Protein AF-A0AAJ1B174-F1 (afdb_monomer_lite)

Sequence (72 aa):
AICFGLVDFTTVANAPLFAIPNFSTPKFDINAILMILPVLIVITSENIGQQIVTGKIIGKNLLEDPGLHRSL

Radius of gyration: 21.03 Å; chains: 1; bounding box: 37×39×51 Å

pLDDT: mean 89.71, std 5.66, range [71.44, 96.0]

Structure (mmCIF, N/CA/C/O backbone):
data_AF-A0AAJ1B174-F1
#
_entry.id   AF-A0AAJ1B174-F1
#
loop_
_atom_site.group_PDB
_atom_site.id
_atom_site.type_symbol
_atom_site.label_atom_id
_atom_site.label_alt_id
_atom_site.label_comp_id
_atom_site.label_asym_id
_atom_site.label_entity_id
_atom_site.label_seq_id
_atom_site.pdbx_PDB_ins_code
_atom_site.Cartn_x
_atom_site.Cartn_y
_atom_site.Cartn_z
_atom_site.occupancy
_atom_site.B_iso_or_equiv
_atom_site.auth_seq_id
_atom_site.auth_comp_id
_atom_site.auth_asym_id
_atom_site.auth_atom_id
_atom_site.pdbx_PDB_model_num
ATOM 1 N N . ALA A 1 1 ? -9.546 -16.540 -28.441 1.00 73.50 1 ALA A N 1
ATOM 2 C CA . ALA A 1 1 ? -8.270 -15.802 -28.339 1.00 73.50 1 ALA A CA 1
ATOM 3 C C . ALA A 1 1 ? -7.064 -16.725 -28.524 1.00 73.50 1 ALA A C 1
ATOM 5 O O . ALA A 1 1 ? -6.349 -16.545 -29.497 1.00 73.50 1 ALA A O 1
ATOM 6 N N . ILE A 1 2 ? -6.886 -17.749 -27.676 1.00 80.06 2 ILE A N 1
ATOM 7 C CA . ILE A 1 2 ? -5.744 -18.687 -27.748 1.00 80.06 2 ILE A CA 1
ATOM 8 C C . ILE A 1 2 ? -5.720 -19.467 -29.075 1.00 80.06 2 ILE A C 1
ATOM 10 O O . ILE A 1 2 ? -4.748 -19.383 -29.814 1.00 80.06 2 ILE A O 1
ATOM 14 N N . CYS A 1 3 ? -6.826 -20.121 -29.452 1.00 82.00 3 CYS A N 1
ATOM 15 C CA . CYS A 1 3 ? -6.917 -20.865 -30.722 1.00 82.00 3 CYS A CA 1
ATOM 16 C C . CYS A 1 3 ? -6.880 -19.976 -31.981 1.00 82.00 3 CYS A C 1
ATOM 18 O O . CYS A 1 3 ? -6.777 -20.491 -33.085 1.00 82.00 3 CYS A O 1
ATOM 20 N N . PHE A 1 4 ? -6.981 -18.654 -31.814 1.00 86.75 4 PHE A N 1
ATOM 21 C CA . PHE A 1 4 ? -6.913 -17.669 -32.898 1.00 86.75 4 PHE A CA 1
ATOM 22 C C . PHE A 1 4 ? -5.544 -16.963 -32.952 1.00 86.75 4 PHE A C 1
ATOM 24 O O . PHE A 1 4 ? -5.404 -15.983 -33.675 1.00 86.75 4 PHE A O 1
ATOM 31 N N . GLY A 1 5 ? -4.551 -17.416 -32.171 1.00 83.19 5 GLY A N 1
ATOM 32 C CA . GLY A 1 5 ? -3.187 -16.870 -32.188 1.00 83.19 5 GLY A CA 1
ATOM 33 C C . GLY A 1 5 ? -3.044 -15.453 -31.621 1.00 83.19 5 GLY A C 1
ATOM 34 O O . GLY A 1 5 ? -2.019 -14.817 -31.822 1.00 83.19 5 GLY A O 1
ATOM 35 N N . LEU A 1 6 ? -4.057 -14.947 -30.911 1.00 87.38 6 LEU A N 1
ATOM 36 C CA . LEU A 1 6 ? -4.079 -13.577 -30.377 1.00 87.38 6 LEU A CA 1
ATOM 37 C C . LEU A 1 6 ? -3.364 -13.432 -29.022 1.00 87.38 6 LEU A C 1
ATOM 39 O O . LEU A 1 6 ? -3.371 -12.349 -28.446 1.00 87.38 6 LEU A O 1
ATOM 43 N N . VAL A 1 7 ? -2.816 -14.520 -28.472 1.00 88.06 7 VAL A N 1
ATOM 44 C CA . VAL A 1 7 ? -2.154 -14.534 -27.160 1.00 88.06 7 VAL A CA 1
ATOM 45 C C . VAL A 1 7 ? -0.682 -14.879 -27.352 1.00 88.06 7 VAL A C 1
ATOM 47 O O . VAL A 1 7 ? -0.368 -15.977 -27.809 1.00 88.06 7 VAL A O 1
ATOM 50 N N . ASP A 1 8 ? 0.201 -13.948 -26.991 1.00 89.06 8 ASP A N 1
ATOM 51 C CA . ASP A 1 8 ? 1.649 -14.153 -26.984 1.00 89.06 8 ASP A CA 1
ATOM 52 C C . ASP A 1 8 ? 2.105 -14.682 -25.616 1.00 89.06 8 ASP A C 1
ATOM 54 O O . ASP A 1 8 ? 1.966 -14.013 -24.592 1.00 89.06 8 ASP A O 1
ATOM 58 N N . PHE A 1 9 ? 2.645 -15.901 -25.608 1.00 91.69 9 PHE A N 1
ATOM 59 C CA . PHE A 1 9 ? 3.157 -16.571 -24.410 1.00 91.69 9 PHE A CA 1
ATOM 60 C C . PHE A 1 9 ? 4.678 -16.451 -24.255 1.00 91.69 9 PHE A C 1
ATOM 62 O O . PHE A 1 9 ? 5.238 -17.027 -23.324 1.00 91.69 9 PHE A O 1
ATOM 69 N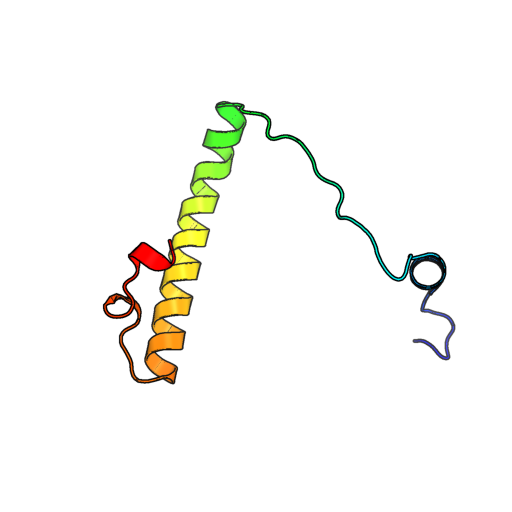 N . THR A 1 10 ? 5.361 -15.704 -25.126 1.00 92.19 10 THR A N 1
ATOM 70 C CA . THR A 1 10 ? 6.827 -15.579 -25.126 1.00 92.19 10 THR A CA 1
ATOM 71 C C . THR A 1 10 ? 7.363 -15.075 -23.784 1.00 92.19 10 THR A C 1
ATOM 73 O O . THR A 1 10 ? 8.375 -15.569 -23.292 1.00 92.19 10 THR A O 1
ATOM 76 N N . THR A 1 11 ? 6.677 -14.132 -23.139 1.00 89.69 11 THR A N 1
ATOM 77 C CA . THR A 1 11 ? 7.070 -13.602 -21.822 1.00 89.69 11 THR A CA 1
ATOM 78 C C . THR A 1 11 ? 6.910 -14.625 -20.702 1.00 89.69 11 THR A C 1
ATOM 80 O O . THR A 1 11 ? 7.753 -14.686 -19.815 1.00 89.69 11 THR A O 1
ATOM 83 N N . VAL A 1 12 ? 5.871 -15.461 -20.761 1.00 90.56 12 VAL A N 1
ATOM 84 C CA . VAL A 1 12 ? 5.618 -16.529 -19.783 1.00 90.56 12 VAL A CA 1
ATOM 85 C C . VAL A 1 12 ? 6.613 -17.673 -19.964 1.00 90.56 12 VAL A C 1
ATOM 87 O O . VAL A 1 12 ? 7.147 -18.176 -18.983 1.00 90.56 12 VAL A O 1
ATOM 90 N N . ALA A 1 13 ? 6.906 -18.052 -21.211 1.00 91.25 13 ALA A N 1
ATOM 91 C CA . ALA A 1 13 ? 7.863 -19.111 -21.528 1.00 91.25 13 ALA A CA 1
ATOM 92 C C . ALA A 1 13 ? 9.299 -18.756 -21.105 1.00 91.25 13 ALA A C 1
ATOM 94 O O . ALA A 1 13 ? 10.060 -19.640 -20.721 1.00 91.25 13 ALA A O 1
ATOM 95 N N . ASN A 1 14 ? 9.659 -17.470 -21.163 1.00 92.75 14 ASN A N 1
ATOM 96 C CA . ASN A 1 14 ? 10.976 -16.971 -20.761 1.00 92.75 14 ASN A CA 1
ATOM 97 C C . ASN A 1 14 ? 11.047 -16.533 -19.288 1.00 92.75 14 ASN A C 1
ATOM 99 O O . ASN A 1 14 ? 12.129 -16.193 -18.806 1.00 92.75 14 ASN A O 1
ATOM 103 N N . ALA A 1 15 ? 9.922 -16.505 -18.570 1.00 91.75 15 ALA A N 1
ATOM 104 C CA . ALA A 1 15 ? 9.915 -16.147 -17.161 1.00 91.75 15 ALA A CA 1
ATOM 105 C C . ALA A 1 15 ? 10.511 -17.290 -16.319 1.00 91.75 15 ALA A C 1
ATOM 107 O O . ALA A 1 15 ? 10.174 -18.459 -16.524 1.00 91.75 15 ALA A O 1
ATOM 108 N N . PRO A 1 16 ? 11.381 -16.989 -15.344 1.00 91.56 16 PRO A N 1
ATOM 109 C CA . PRO A 1 16 ? 11.882 -18.003 -14.428 1.00 91.56 16 PRO A CA 1
ATOM 110 C C . PRO A 1 16 ? 10.764 -18.486 -13.489 1.00 91.56 16 PRO A C 1
ATOM 112 O O . PRO A 1 16 ? 9.888 -17.715 -13.101 1.00 91.56 16 PRO A O 1
ATOM 115 N N . LEU A 1 17 ? 10.833 -19.751 -13.054 1.00 90.75 17 LEU A N 1
ATOM 116 C CA . LEU A 1 17 ? 9.894 -20.308 -12.063 1.00 90.75 17 LEU A CA 1
ATOM 117 C C . LEU A 1 17 ? 10.000 -19.620 -10.692 1.00 90.75 17 LEU A C 1
ATOM 119 O O . LEU A 1 17 ? 9.017 -19.549 -9.960 1.00 90.75 17 LEU A O 1
ATOM 123 N N . PHE A 1 18 ? 11.184 -19.100 -10.357 1.00 92.94 18 PHE A N 1
ATOM 124 C CA . PHE A 1 18 ? 11.435 -18.318 -9.152 1.00 92.94 18 PHE A CA 1
ATOM 125 C C . PHE A 1 18 ? 12.207 -17.054 -9.522 1.00 92.94 18 PHE A C 1
ATOM 127 O O . PHE A 1 18 ? 13.253 -17.127 -10.166 1.00 92.94 18 PHE A O 1
ATOM 134 N N . ALA A 1 19 ? 11.708 -15.899 -9.091 1.00 91.94 19 ALA A N 1
ATOM 135 C CA 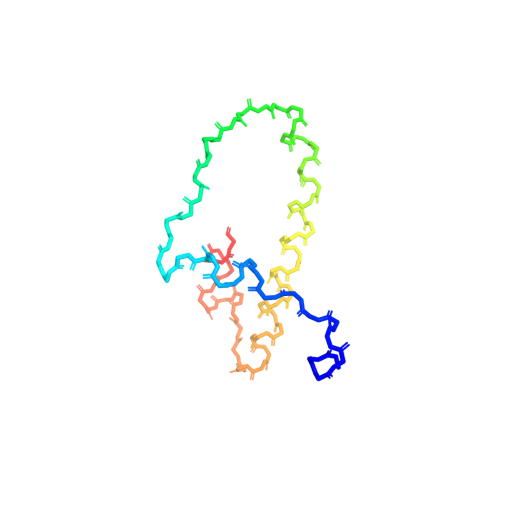. ALA A 1 19 ? 12.375 -14.616 -9.250 1.00 91.94 19 ALA A CA 1
ATOM 136 C C . ALA A 1 19 ? 12.388 -13.877 -7.918 1.00 91.94 19 ALA A C 1
ATOM 138 O O . ALA A 1 19 ? 11.400 -13.872 -7.182 1.00 91.94 19 ALA A O 1
ATOM 139 N N . ILE A 1 20 ? 13.505 -13.220 -7.636 1.00 92.69 20 ILE A N 1
ATOM 140 C CA . ILE A 1 20 ? 13.568 -12.239 -6.561 1.00 92.69 20 ILE A CA 1
ATOM 141 C C . ILE A 1 20 ? 13.014 -10.920 -7.122 1.00 92.69 20 ILE A C 1
ATOM 143 O O . ILE A 1 20 ? 13.396 -10.540 -8.233 1.00 92.69 20 ILE A O 1
ATOM 147 N N . PRO A 1 21 ? 12.118 -10.219 -6.403 1.00 91.88 21 PRO A N 1
ATOM 148 C CA . PRO A 1 21 ? 11.616 -8.923 -6.842 1.00 91.88 21 PRO A CA 1
ATOM 149 C C . PRO A 1 21 ? 12.743 -7.905 -7.041 1.00 91.88 21 PRO A C 1
ATOM 151 O O . PRO A 1 21 ? 13.752 -7.924 -6.337 1.00 91.88 21 PRO A O 1
ATOM 154 N N . ASN A 1 22 ? 12.555 -6.975 -7.976 1.00 92.19 22 ASN A N 1
ATOM 155 C CA . ASN A 1 22 ? 13.468 -5.848 -8.126 1.00 92.19 22 ASN A CA 1
ATOM 156 C C . ASN A 1 22 ? 13.269 -4.880 -6.957 1.00 92.19 22 ASN A C 1
ATOM 158 O O . ASN A 1 22 ? 12.224 -4.240 -6.846 1.00 92.19 22 ASN A O 1
ATOM 162 N N . PHE A 1 23 ? 14.275 -4.769 -6.094 1.00 94.62 23 PHE A N 1
ATOM 163 C CA . PHE A 1 23 ? 14.268 -3.823 -4.987 1.00 94.62 23 PHE A CA 1
ATOM 164 C C . PHE A 1 23 ? 14.879 -2.491 -5.422 1.00 94.62 23 PHE A C 1
ATOM 166 O O . PHE A 1 23 ? 15.943 -2.448 -6.037 1.00 94.62 23 PHE A O 1
ATOM 173 N N . SER A 1 24 ? 14.222 -1.395 -5.059 1.00 94.56 24 SER A N 1
ATOM 174 C CA . SER A 1 24 ? 14.724 -0.033 -5.235 1.00 94.56 24 SER A CA 1
ATOM 175 C C . SER A 1 24 ? 14.894 0.637 -3.878 1.00 94.56 24 SER A C 1
ATOM 177 O O . SER A 1 24 ? 14.089 0.423 -2.970 1.00 94.56 24 SER A O 1
ATOM 179 N N . THR A 1 25 ? 15.916 1.477 -3.736 1.00 94.56 25 THR A N 1
ATOM 180 C CA . THR A 1 25 ? 16.122 2.250 -2.509 1.00 94.56 25 THR A CA 1
ATOM 181 C C . THR A 1 25 ? 15.139 3.422 -2.421 1.00 94.56 25 THR A C 1
ATOM 183 O O . THR A 1 25 ? 14.790 4.018 -3.445 1.00 94.56 25 THR A O 1
ATOM 186 N N . PRO A 1 26 ? 14.677 3.784 -1.210 1.00 92.19 26 PRO A N 1
ATOM 187 C CA . PRO A 1 26 ? 13.818 4.946 -1.035 1.00 92.19 26 PRO A CA 1
ATOM 188 C C . PRO A 1 26 ? 14.616 6.237 -1.251 1.00 92.19 26 PRO A C 1
ATOM 190 O O . PRO A 1 26 ? 15.734 6.385 -0.752 1.00 92.19 26 PRO A O 1
ATOM 193 N N . LYS A 1 27 ? 14.019 7.200 -1.961 1.00 93.44 27 LYS A N 1
ATOM 194 C CA . LYS A 1 27 ? 14.539 8.565 -2.098 1.00 93.44 27 LYS A CA 1
ATOM 195 C C . LYS A 1 27 ? 13.585 9.535 -1.407 1.00 93.44 27 LYS A C 1
ATOM 197 O O . LYS A 1 27 ? 12.401 9.564 -1.725 1.00 93.44 27 LYS A O 1
ATOM 202 N N . PHE A 1 28 ? 14.113 10.338 -0.488 1.00 93.06 28 PHE A N 1
ATOM 203 C CA . PHE A 1 28 ? 13.332 11.328 0.250 1.00 93.06 28 PHE A CA 1
ATOM 204 C C . PHE A 1 28 ? 13.373 12.678 -0.467 1.00 93.06 28 PHE A C 1
ATOM 206 O O . PHE A 1 28 ? 14.435 13.282 -0.604 1.00 93.06 28 PHE A O 1
ATOM 213 N N . ASP A 1 29 ? 12.210 13.136 -0.923 1.00 95.56 29 ASP A N 1
ATOM 214 C CA . ASP A 1 29 ? 12.010 14.445 -1.542 1.00 95.56 29 ASP A CA 1
ATOM 215 C C . ASP A 1 29 ? 10.737 15.070 -0.964 1.00 95.56 29 ASP A C 1
ATOM 217 O O . ASP A 1 29 ? 9.653 14.491 -1.044 1.00 95.56 29 ASP A O 1
ATOM 221 N N . ILE A 1 30 ? 10.873 16.251 -0.361 1.00 95.62 30 ILE A N 1
ATOM 222 C CA . ILE A 1 30 ? 9.771 16.939 0.323 1.00 95.62 30 ILE A CA 1
ATOM 223 C C . ILE A 1 30 ? 8.653 17.307 -0.662 1.00 95.62 30 ILE A C 1
ATOM 225 O O . ILE A 1 30 ? 7.480 17.182 -0.315 1.00 95.62 30 ILE A O 1
ATOM 229 N N . ASN A 1 31 ? 8.982 17.699 -1.897 1.00 96.00 31 ASN A N 1
ATOM 230 C CA . ASN A 1 31 ? 7.974 18.045 -2.901 1.00 96.00 31 ASN A CA 1
ATOM 231 C C . ASN A 1 31 ? 7.167 16.810 -3.311 1.00 96.00 31 ASN A C 1
ATOM 233 O O . ASN A 1 31 ? 5.942 16.873 -3.404 1.00 96.00 31 ASN A O 1
ATOM 237 N N . ALA A 1 32 ? 7.844 15.671 -3.496 1.00 93.56 32 ALA A N 1
ATOM 238 C CA . ALA A 1 32 ? 7.183 14.405 -3.807 1.00 93.56 32 ALA A CA 1
ATOM 239 C C . ALA A 1 32 ? 6.273 13.940 -2.657 1.00 93.56 32 ALA A C 1
ATOM 241 O O . ALA A 1 32 ? 5.151 13.498 -2.898 1.00 93.56 32 ALA A O 1
ATOM 242 N N . ILE A 1 33 ? 6.717 14.095 -1.405 1.00 93.94 33 ILE A N 1
ATOM 243 C CA . ILE A 1 33 ? 5.918 13.758 -0.217 1.00 93.94 33 ILE A CA 1
ATOM 244 C C . ILE A 1 33 ? 4.645 14.611 -0.157 1.00 93.94 33 ILE A C 1
ATOM 246 O O . ILE A 1 33 ? 3.553 14.068 0.010 1.00 93.94 33 ILE A O 1
ATOM 250 N N . LEU A 1 34 ? 4.762 15.931 -0.335 1.00 95.62 34 LEU A N 1
ATOM 251 C CA . LEU A 1 34 ? 3.612 16.842 -0.317 1.00 95.62 34 LEU A CA 1
ATOM 252 C C . LEU A 1 34 ? 2.618 16.544 -1.445 1.00 95.62 34 LEU A C 1
ATOM 254 O O . LEU A 1 34 ? 1.412 16.650 -1.238 1.00 95.62 34 LEU A O 1
ATOM 258 N N . MET A 1 35 ? 3.110 16.132 -2.614 1.00 94.62 35 MET A N 1
ATOM 259 C CA . MET A 1 35 ? 2.267 15.746 -3.744 1.00 94.62 35 MET A CA 1
ATOM 260 C C . MET A 1 35 ? 1.486 14.447 -3.483 1.00 94.62 35 MET A C 1
ATOM 262 O O . MET A 1 35 ? 0.352 14.317 -3.937 1.00 94.62 35 MET A O 1
ATOM 266 N N . ILE A 1 36 ? 2.070 13.494 -2.750 1.00 95.19 36 ILE A N 1
ATOM 267 C CA . ILE A 1 36 ? 1.449 12.195 -2.437 1.00 95.19 36 ILE A CA 1
ATOM 268 C C . ILE A 1 36 ? 0.500 12.286 -1.232 1.00 95.19 36 ILE A C 1
ATOM 270 O O . ILE A 1 36 ? -0.445 11.502 -1.136 1.00 95.19 36 ILE A O 1
ATOM 274 N N . LEU A 1 37 ? 0.692 13.258 -0.336 1.00 94.94 37 LEU A N 1
ATOM 275 C CA . LEU A 1 37 ? -0.100 13.430 0.888 1.00 94.94 37 LEU A CA 1
ATOM 276 C C . LEU A 1 37 ? -1.632 13.345 0.689 1.00 94.94 37 LEU A C 1
ATOM 278 O O . LEU A 1 37 ? -2.276 12.650 1.476 1.00 94.94 37 LEU A O 1
ATOM 282 N N . PRO A 1 38 ? -2.248 13.958 -0.343 1.00 93.94 38 PRO A N 1
ATOM 283 C CA . PRO A 1 38 ? -3.694 13.856 -0.551 1.00 93.94 38 PRO A CA 1
ATOM 284 C C . PRO A 1 38 ? -4.165 12.423 -0.828 1.00 93.94 38 PRO A C 1
ATOM 286 O O . PRO A 1 38 ? -5.245 12.028 -0.394 1.00 93.94 38 PRO A O 1
ATOM 289 N N . VAL A 1 39 ? -3.345 11.622 -1.513 1.00 95.88 39 VAL A N 1
ATOM 290 C CA . VAL A 1 39 ? -3.657 10.223 -1.837 1.00 95.88 39 VAL A CA 1
ATOM 291 C C . VAL A 1 39 ? -3.724 9.377 -0.564 1.00 95.88 39 VAL A C 1
ATOM 293 O O . VAL A 1 39 ? -4.586 8.508 -0.451 1.00 95.88 39 VAL A O 1
ATOM 296 N N . LEU A 1 40 ? -2.889 9.676 0.437 1.00 93.75 40 LEU A N 1
ATOM 297 C CA . LEU A 1 40 ? -2.922 8.984 1.730 1.00 93.75 40 LEU A CA 1
ATOM 298 C C . LEU A 1 40 ? -4.274 9.156 2.440 1.00 93.75 40 LEU A C 1
ATOM 300 O O . LEU A 1 40 ? -4.785 8.211 3.037 1.00 93.75 40 LEU A O 1
ATOM 304 N N . ILE A 1 41 ? -4.900 10.330 2.332 1.00 93.75 41 ILE A N 1
ATOM 305 C CA . ILE A 1 41 ? -6.222 10.582 2.928 1.00 93.75 41 ILE A CA 1
ATOM 306 C C . ILE A 1 41 ? -7.288 9.696 2.264 1.00 93.75 41 ILE A C 1
ATOM 308 O O . ILE A 1 41 ? -8.131 9.117 2.946 1.00 93.75 41 ILE A O 1
ATOM 312 N N . VAL A 1 42 ? -7.222 9.527 0.942 1.00 95.75 42 VAL A N 1
ATOM 313 C CA . VAL A 1 42 ? -8.152 8.655 0.207 1.00 95.75 42 VAL A CA 1
ATOM 314 C C . VAL A 1 42 ? -7.982 7.194 0.627 1.00 95.75 42 VAL A C 1
ATOM 316 O O . VAL A 1 42 ? -8.966 6.531 0.947 1.00 95.75 42 VAL A O 1
ATOM 319 N N . ILE A 1 43 ? -6.739 6.715 0.701 1.00 94.88 43 ILE A N 1
ATOM 320 C CA . ILE A 1 43 ? -6.434 5.324 1.069 1.00 94.88 43 ILE A CA 1
ATOM 321 C C . ILE A 1 43 ? -6.878 5.021 2.504 1.00 94.88 43 ILE A C 1
ATOM 323 O O . ILE A 1 43 ? -7.446 3.964 2.773 1.00 94.88 43 ILE A O 1
ATOM 327 N N . THR A 1 44 ? -6.667 5.948 3.443 1.00 92.75 44 THR A N 1
ATOM 328 C CA . THR A 1 44 ? -7.144 5.753 4.823 1.00 92.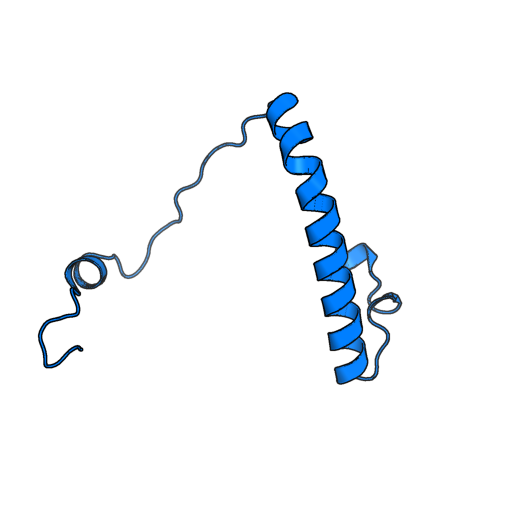75 44 THR A CA 1
ATOM 329 C C . THR A 1 44 ? -8.669 5.665 4.896 1.00 92.75 44 THR A C 1
ATOM 331 O O . THR A 1 44 ? -9.190 4.800 5.601 1.00 92.75 44 THR A O 1
ATOM 334 N N . SER A 1 45 ? -9.392 6.481 4.120 1.00 93.50 45 SER A N 1
ATOM 335 C CA . SER A 1 45 ? -10.852 6.380 3.998 1.00 93.50 45 SER A CA 1
ATOM 336 C C . SER A 1 45 ? -11.296 5.031 3.416 1.00 93.50 45 SER A C 1
ATOM 338 O O . SER A 1 45 ? -12.269 4.448 3.898 1.00 93.50 45 SER A O 1
ATOM 340 N N . GLU A 1 46 ? -10.597 4.519 2.402 1.00 95.75 46 GLU A N 1
ATOM 341 C CA . GLU A 1 46 ? -10.865 3.203 1.809 1.00 95.75 46 GLU A CA 1
ATOM 342 C C . GLU A 1 46 ? -10.658 2.073 2.828 1.00 95.75 46 GLU A C 1
ATOM 344 O O . GLU A 1 46 ? -11.556 1.252 3.033 1.00 95.75 46 GLU A O 1
ATOM 349 N N . ASN A 1 47 ? -9.522 2.079 3.535 1.00 91.81 47 ASN A N 1
ATOM 350 C CA . ASN A 1 47 ? -9.194 1.067 4.540 1.00 91.81 47 ASN A CA 1
ATOM 351 C C . ASN A 1 47 ? -10.241 1.018 5.667 1.00 91.81 47 ASN A C 1
ATOM 353 O O . ASN A 1 47 ? -10.705 -0.057 6.048 1.00 91.81 47 ASN A O 1
ATOM 357 N N . ILE A 1 48 ? -10.685 2.180 6.162 1.00 90.94 48 ILE A N 1
ATOM 358 C CA . ILE A 1 48 ? -11.753 2.260 7.171 1.00 90.94 48 ILE A CA 1
ATOM 359 C C . ILE A 1 48 ? -13.065 1.684 6.621 1.00 90.94 48 ILE A C 1
ATOM 361 O O . ILE A 1 48 ? -13.736 0.910 7.307 1.00 90.94 48 ILE A O 1
ATOM 365 N N . GLY A 1 49 ? -13.428 2.022 5.380 1.00 91.75 49 GLY A N 1
ATOM 366 C CA . G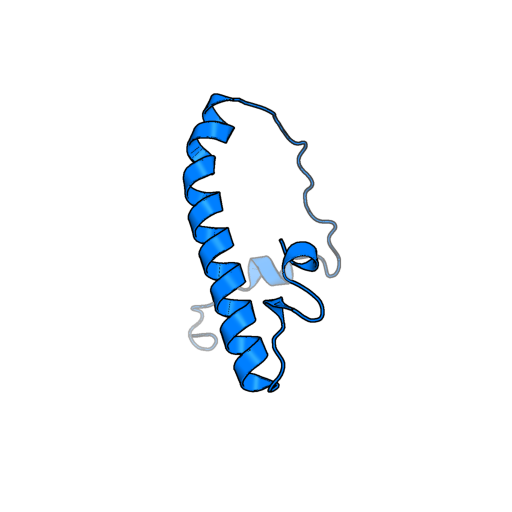LY A 1 49 ? -14.625 1.487 4.731 1.00 91.75 49 GLY A CA 1
ATOM 367 C C . GLY A 1 49 ? -14.608 -0.041 4.651 1.00 91.75 49 GLY A C 1
ATOM 368 O O . GLY A 1 49 ? -15.584 -0.698 5.020 1.00 91.75 49 GLY A O 1
ATOM 369 N N . GLN A 1 50 ? -13.477 -0.619 4.246 1.00 91.62 50 GLN A N 1
ATOM 370 C CA . GLN A 1 50 ? -13.320 -2.067 4.148 1.00 91.62 50 GLN A CA 1
ATOM 371 C C . GLN A 1 50 ? -13.389 -2.759 5.519 1.00 91.62 50 GLN A C 1
ATOM 373 O O . GLN A 1 50 ? -14.006 -3.823 5.629 1.00 91.62 50 GLN A O 1
ATOM 378 N N . GLN A 1 51 ? -12.851 -2.144 6.577 1.00 89.38 51 GLN A N 1
ATOM 379 C CA . GLN A 1 51 ? -12.983 -2.640 7.954 1.00 89.38 51 GLN A CA 1
ATOM 380 C C . GLN A 1 51 ? -14.441 -2.648 8.432 1.00 89.38 51 GLN A C 1
ATOM 382 O O . GLN A 1 51 ? -14.887 -3.618 9.046 1.00 89.38 51 GLN A O 1
ATOM 387 N N . ILE A 1 52 ? -15.218 -1.609 8.109 1.00 90.62 52 ILE A N 1
ATOM 388 C CA . ILE A 1 52 ? -16.643 -1.528 8.468 1.00 90.62 52 ILE A CA 1
ATOM 389 C C . ILE A 1 52 ? -17.451 -2.611 7.745 1.00 90.62 52 ILE A C 1
ATOM 391 O O . ILE A 1 52 ? -18.255 -3.308 8.369 1.00 90.62 52 ILE A O 1
ATOM 395 N N . VAL A 1 53 ? -17.240 -2.777 6.436 1.00 93.25 53 VAL A N 1
ATOM 396 C CA . VAL A 1 53 ? -17.954 -3.786 5.637 1.00 93.25 53 VAL A CA 1
ATOM 397 C C . VAL A 1 53 ? -17.596 -5.194 6.106 1.00 93.25 53 VAL A C 1
ATOM 399 O O . VAL A 1 53 ? -18.492 -6.006 6.337 1.00 93.25 53 VAL A O 1
ATOM 402 N N . THR A 1 54 ? -16.310 -5.471 6.324 1.00 90.88 54 THR A N 1
ATOM 403 C CA . THR A 1 54 ? -15.846 -6.774 6.822 1.00 90.88 54 THR A CA 1
ATOM 404 C C . THR A 1 54 ? -16.403 -7.053 8.215 1.00 90.88 54 THR A C 1
ATOM 406 O O . THR A 1 54 ? -16.938 -8.135 8.446 1.00 90.88 54 THR A O 1
ATOM 409 N N . GLY A 1 55 ? -16.375 -6.065 9.114 1.00 89.25 55 GLY A N 1
ATOM 410 C CA . GLY A 1 55 ? -16.947 -6.170 10.455 1.00 89.25 55 GLY A CA 1
ATOM 411 C C . GLY A 1 55 ? -18.444 -6.488 10.445 1.00 89.25 55 GLY A C 1
ATOM 412 O O . GLY A 1 55 ? -18.912 -7.347 11.193 1.00 89.25 55 GLY A O 1
ATOM 413 N N . LYS A 1 56 ? -19.197 -5.872 9.526 1.00 89.81 56 LYS A N 1
ATOM 414 C CA . LYS A 1 56 ? -20.625 -6.154 9.339 1.00 89.81 56 LYS A CA 1
ATOM 415 C C . LYS A 1 56 ? -20.888 -7.576 8.836 1.00 89.81 56 LYS A C 1
ATOM 417 O O . LYS A 1 56 ? -21.871 -8.179 9.254 1.00 89.81 56 LYS A O 1
ATOM 422 N N . ILE A 1 57 ? -20.023 -8.115 7.974 1.00 92.31 57 ILE A N 1
ATOM 423 C CA . ILE A 1 57 ? -20.139 -9.487 7.449 1.00 92.31 57 ILE A CA 1
ATOM 424 C C . ILE A 1 57 ? -19.898 -10.520 8.552 1.00 92.31 57 ILE A C 1
ATOM 426 O O . ILE A 1 57 ? -20.640 -11.492 8.656 1.00 92.31 57 ILE A O 1
ATOM 430 N N . ILE A 1 58 ? -18.88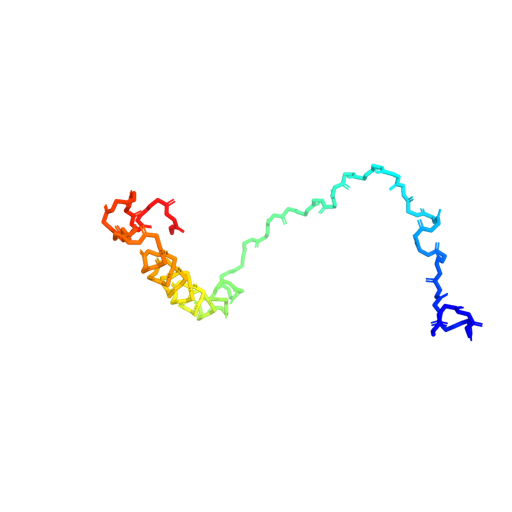4 -10.306 9.390 1.00 91.81 58 ILE A N 1
ATOM 431 C CA . ILE A 1 58 ? -18.521 -11.244 10.464 1.00 91.81 58 ILE A CA 1
ATOM 432 C C . ILE A 1 58 ? -19.296 -11.004 11.771 1.00 91.81 58 ILE A C 1
ATOM 434 O O . ILE A 1 58 ? -19.085 -11.721 12.745 1.00 91.81 58 ILE A O 1
ATOM 438 N N . GLY A 1 59 ? -20.160 -9.983 11.820 1.00 87.56 59 GLY A N 1
ATOM 439 C CA . GLY A 1 59 ? -20.936 -9.619 13.009 1.00 87.56 59 GLY A CA 1
ATOM 440 C C . GLY A 1 59 ? -20.099 -9.070 14.172 1.00 87.56 59 GLY A C 1
ATOM 441 O O . GLY A 1 59 ? -20.531 -9.157 15.319 1.00 87.56 59 GLY A O 1
ATOM 442 N N . LYS A 1 60 ? -18.908 -8.519 13.901 1.00 85.75 60 LYS A N 1
ATOM 443 C CA . LYS A 1 60 ? -17.963 -8.012 14.909 1.00 85.75 60 LYS A CA 1
ATOM 444 C C . LYS A 1 60 ? -17.489 -6.605 14.553 1.00 85.75 60 LYS A C 1
ATOM 446 O O . LYS A 1 60 ? -17.155 -6.328 13.405 1.00 85.75 60 LYS A O 1
ATOM 451 N N . ASN A 1 61 ? 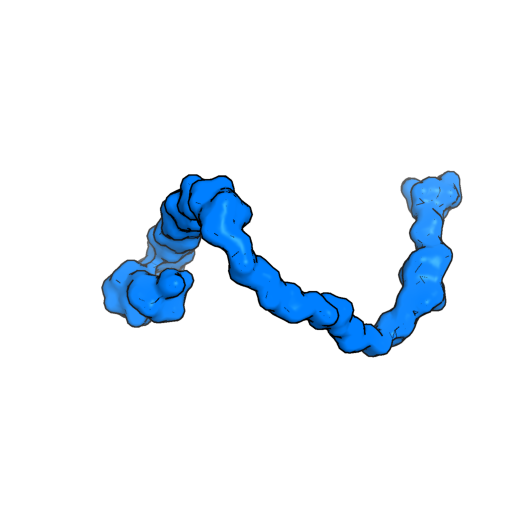-17.392 -5.720 15.543 1.00 86.12 61 ASN A N 1
ATOM 452 C CA . ASN A 1 61 ? -16.838 -4.384 15.341 1.00 86.12 61 ASN A CA 1
ATOM 453 C C . ASN A 1 61 ? -15.299 -4.417 15.265 1.00 86.12 61 ASN A C 1
ATOM 455 O O . ASN A 1 61 ? -14.617 -4.329 16.284 1.00 86.12 61 ASN A O 1
ATOM 459 N N . LEU A 1 62 ? -14.751 -4.507 14.051 1.00 85.00 62 LEU A N 1
ATOM 460 C CA . LEU A 1 62 ? -13.299 -4.534 13.819 1.00 85.00 62 LEU A CA 1
ATOM 461 C C . LEU A 1 62 ? -12.591 -3.217 14.170 1.00 85.00 62 LEU A C 1
ATOM 463 O O . LEU A 1 62 ? -11.387 -3.224 14.430 1.00 85.00 62 LEU A O 1
ATOM 467 N N . LEU A 1 63 ? -13.327 -2.101 14.233 1.00 81.94 63 LEU A N 1
ATOM 468 C CA . LEU A 1 63 ? -12.773 -0.817 14.668 1.00 81.94 63 LEU A CA 1
ATOM 469 C C . LEU A 1 63 ? -12.429 -0.815 16.164 1.00 81.94 63 LEU A C 1
ATOM 471 O O . LEU A 1 63 ? -11.554 -0.058 16.581 1.00 81.94 63 LEU A O 1
ATOM 475 N N . GLU A 1 64 ? -13.093 -1.671 16.942 1.00 81.94 64 GLU A N 1
ATOM 476 C CA . GLU A 1 64 ? -12.947 -1.804 18.393 1.00 81.94 64 GLU A CA 1
ATOM 477 C C . GLU A 1 64 ? -12.094 -3.024 18.773 1.00 81.94 64 GLU A C 1
ATOM 479 O O . GLU A 1 64 ? -11.139 -2.888 19.532 1.00 81.94 64 GLU A O 1
ATOM 484 N N . ASP A 1 65 ? -12.364 -4.192 18.181 1.00 77.62 65 ASP A N 1
ATOM 485 C CA . ASP A 1 65 ? -11.600 -5.427 18.396 1.00 77.62 65 ASP A CA 1
ATOM 486 C C . ASP A 1 65 ? -11.398 -6.158 17.053 1.00 77.62 65 ASP A C 1
ATOM 488 O O . ASP A 1 65 ? -12.355 -6.720 16.503 1.00 77.62 65 ASP A O 1
ATOM 492 N N . PRO A 1 66 ? -10.175 -6.185 16.484 1.00 78.12 66 PRO A N 1
ATOM 493 C CA . PRO A 1 66 ? -8.860 -5.993 17.118 1.00 78.12 66 PRO A CA 1
ATOM 494 C C . PRO A 1 66 ? -8.384 -4.534 17.258 1.00 78.12 66 PRO A C 1
ATOM 496 O O . PRO A 1 66 ? -7.297 -4.301 17.793 1.00 78.12 66 PRO A O 1
ATOM 499 N N . GLY A 1 67 ? -9.176 -3.567 16.789 1.00 81.88 67 GLY A N 1
ATOM 500 C CA . GLY A 1 67 ? -8.898 -2.138 16.898 1.00 81.88 67 GLY A CA 1
ATOM 501 C C . GLY A 1 67 ? -8.290 -1.546 15.624 1.00 81.88 67 GLY A C 1
ATOM 502 O O . GLY A 1 67 ? -7.355 -2.103 15.047 1.00 81.88 67 GLY A O 1
ATOM 503 N N . LEU A 1 68 ? -8.777 -0.370 15.212 1.00 84.12 68 LEU A N 1
ATOM 504 C CA . LEU A 1 68 ? -8.359 0.291 13.963 1.00 84.12 68 LEU A CA 1
ATOM 505 C C . LEU A 1 68 ? -6.843 0.578 13.896 1.00 84.12 68 LEU A C 1
ATOM 507 O O . LEU A 1 68 ? -6.235 0.426 12.838 1.00 84.12 68 LEU A O 1
ATOM 511 N N . HIS A 1 69 ? -6.228 0.906 15.036 1.00 84.56 69 HIS A N 1
ATOM 512 C CA . HIS A 1 69 ? -4.795 1.201 15.187 1.00 84.56 69 HIS A CA 1
ATOM 513 C C . HIS A 1 69 ? -3.852 0.047 14.809 1.00 84.56 69 HIS A C 1
ATOM 515 O O . HIS A 1 69 ? -2.652 0.258 14.703 1.00 84.56 69 HIS A O 1
ATOM 521 N N . ARG A 1 70 ? -4.359 -1.185 14.670 1.00 83.00 70 ARG A N 1
ATOM 522 C CA . ARG A 1 70 ? -3.552 -2.331 14.218 1.00 83.00 70 ARG A CA 1
ATOM 523 C C . ARG A 1 70 ? -3.522 -2.485 12.700 1.00 83.00 70 ARG A C 1
ATOM 525 O O . ARG A 1 70 ? -2.783 -3.323 12.197 1.00 83.00 70 ARG A O 1
ATOM 532 N N . SER A 1 71 ? -4.367 -1.739 11.994 1.00 75.62 71 SER A N 1
ATOM 533 C CA . SER A 1 71 ? -4.584 -1.865 10.547 1.00 75.62 71 SER A CA 1
ATOM 534 C C . SER A 1 71 ? -4.278 -0.595 9.751 1.00 75.62 71 SER A C 1
ATOM 536 O O . SER A 1 71 ? -4.316 -0.638 8.524 1.00 75.62 71 SER A O 1
ATOM 538 N N . LEU A 1 72 ? -4.021 0.515 10.444 1.00 71.44 72 LEU A N 1
ATOM 539 C CA . LEU A 1 72 ? -3.498 1.776 9.916 1.00 71.44 72 LEU A CA 1
ATOM 540 C C . LEU A 1 72 ? -2.077 1.960 10.445 1.00 71.44 72 LEU A C 1
ATOM 542 O O . LEU A 1 72 ? -1.241 2.472 9.674 1.00 71.44 72 LEU A O 1
#

InterPro domains:
  IPR006043 Nucleobase cation symporter 2 family [PF00860] (2-72)

Foldseek 3Di:
DVVVVPDDCPCVVPDDPDDDDDDDDDDDDPVVVVVCVVVVVVVLVVQVVVQVVVCVVVVHNVCPVVHPVVRD

Secondary structure (DSSP, 8-state):
-GGGT----HHHHTS-SS-----------HHHHHHHHHHHHHHHHHHHHHHHHHHHHHTS-TIIIIIGGGT-

Organism: Mediterraneibacter gnavus (NCBI:txid33038)